Protein AF-A0A432Z1K0-F1 (afdb_monomer_lite)

Sequence (78 aa):
MQKHGIDFHSAQSLWSDPELIEIPAKTEGEALLKRVNVDFPEWMLDSLDEEAARIGVTRQSIIKVWLAERLEQVQRNV

Secondary structure (DSSP, 8-state):
----PPPHHHHHHHTT-TT--------TT------------HHHHHHHHHHHHHHT--HHHHHHHHHHHHHHHHHHT-

Structure (mmCIF, N/CA/C/O backbone):
data_AF-A0A432Z1K0-F1
#
_entry.id   AF-A0A432Z1K0-F1
#
loop_
_atom_site.group_PDB
_atom_site.id
_atom_site.type_symbol
_atom_site.label_atom_id
_atom_site.label_alt_id
_atom_site.label_comp_id
_atom_site.label_asym_id
_atom_site.label_entity_id
_atom_site.label_seq_id
_atom_site.pdbx_PDB_ins_code
_atom_site.Cartn_x
_atom_site.Cartn_y
_atom_site.Cartn_z
_atom_site.occupancy
_atom_site.B_iso_or_equiv
_atom_site.auth_seq_id
_atom_site.auth_comp_id
_atom_site.auth_asym_id
_atom_site.auth_atom_id
_atom_site.pdbx_PDB_model_num
ATOM 1 N N . MET A 1 1 ? -50.386 -16.233 22.302 1.00 42.66 1 MET A N 1
ATOM 2 C CA . MET A 1 1 ? -49.181 -15.434 21.985 1.00 42.66 1 MET A CA 1
ATOM 3 C C . MET A 1 1 ? -49.569 -14.358 20.977 1.00 42.66 1 MET A C 1
ATOM 5 O O . MET A 1 1 ? -49.810 -14.696 19.829 1.00 42.66 1 MET A O 1
ATOM 9 N N . GLN A 1 2 ? -49.701 -13.096 21.396 1.00 44.91 2 GLN A N 1
ATOM 10 C CA . GLN A 1 2 ? -49.842 -11.950 20.484 1.00 44.91 2 GLN A CA 1
ATOM 11 C C . GLN A 1 2 ? -48.452 -11.350 20.270 1.00 44.91 2 GLN A C 1
ATOM 13 O O . GLN A 1 2 ? -47.814 -10.938 21.234 1.00 44.91 2 GLN A O 1
ATOM 18 N N . LYS A 1 3 ? -47.962 -11.322 19.028 1.00 52.62 3 LYS A N 1
ATOM 19 C CA . LYS A 1 3 ? -46.763 -10.550 18.684 1.00 52.62 3 LYS A CA 1
ATOM 20 C C . LYS A 1 3 ? -47.216 -9.116 18.410 1.00 52.62 3 LYS A C 1
ATOM 22 O O . LYS A 1 3 ? -47.818 -8.865 17.374 1.00 52.62 3 LYS A O 1
ATOM 27 N N . HIS A 1 4 ? -46.994 -8.205 19.353 1.00 55.88 4 HIS A N 1
ATOM 28 C CA . HIS A 1 4 ? -47.153 -6.768 19.119 1.00 55.88 4 HIS A CA 1
ATOM 29 C C . HIS A 1 4 ? -45.944 -6.269 18.319 1.00 55.88 4 HIS A C 1
ATOM 31 O O . HIS A 1 4 ? -44.932 -5.879 18.892 1.00 55.88 4 HIS A O 1
ATOM 37 N N . GLY A 1 5 ? -46.021 -6.360 16.993 1.00 66.19 5 GLY A N 1
ATOM 38 C CA . GLY A 1 5 ? -45.159 -5.592 16.097 1.00 66.19 5 GLY A CA 1
ATOM 39 C C . GLY A 1 5 ? -45.912 -4.347 15.645 1.00 66.19 5 GLY A C 1
ATOM 40 O O . GLY A 1 5 ? -47.114 -4.431 15.396 1.00 66.19 5 GLY A O 1
ATOM 41 N N . ILE A 1 6 ? -45.225 -3.209 15.561 1.00 71.25 6 ILE A N 1
ATOM 42 C CA . ILE A 1 6 ? -45.786 -2.007 14.935 1.00 71.25 6 ILE A CA 1
ATOM 43 C C . ILE A 1 6 ? -46.069 -2.309 13.458 1.00 71.25 6 ILE A C 1
ATOM 45 O O . ILE A 1 6 ? -45.253 -2.945 12.787 1.00 71.25 6 ILE A O 1
ATOM 49 N N . ASP A 1 7 ? -47.244 -1.929 12.961 1.00 75.00 7 ASP A N 1
ATOM 50 C CA . ASP A 1 7 ? -47.581 -2.120 11.552 1.00 75.00 7 ASP A CA 1
ATOM 51 C C . ASP A 1 7 ? -46.804 -1.136 10.659 1.00 75.00 7 ASP A C 1
ATOM 53 O O . ASP A 1 7 ? -46.248 -0.138 11.122 1.00 75.00 7 ASP A O 1
ATOM 57 N N . PHE A 1 8 ? -46.753 -1.434 9.360 1.00 67.12 8 PHE A N 1
ATOM 58 C CA . PHE A 1 8 ? -45.953 -0.691 8.385 1.00 67.12 8 PHE A CA 1
ATOM 59 C C . PHE A 1 8 ? -46.311 0.801 8.313 1.00 67.12 8 PHE A C 1
ATOM 61 O O . PHE A 1 8 ? -45.425 1.639 8.153 1.00 67.12 8 PHE A O 1
ATOM 68 N N . HIS A 1 9 ? -47.588 1.150 8.483 1.00 70.31 9 HIS A N 1
ATOM 69 C CA . HIS A 1 9 ? -48.019 2.544 8.455 1.00 70.31 9 HIS A CA 1
ATOM 70 C C . HIS A 1 9 ? -47.650 3.266 9.752 1.00 70.31 9 HIS A C 1
ATOM 72 O O . HIS A 1 9 ? -47.186 4.404 9.706 1.00 70.31 9 HIS A O 1
ATOM 78 N N . SER A 1 10 ? -47.757 2.584 10.895 1.00 67.62 10 SER A N 1
ATOM 79 C CA . SER A 1 10 ? -47.265 3.098 12.179 1.00 67.62 10 SER A CA 1
ATOM 80 C C . SER A 1 10 ? -45.751 3.345 12.166 1.00 67.62 10 SER A C 1
ATOM 82 O O . SER A 1 10 ? -45.289 4.348 12.704 1.00 67.62 10 SER A O 1
ATOM 84 N N . ALA A 1 11 ? -44.976 2.484 11.499 1.00 70.88 11 ALA A N 1
ATOM 85 C CA . ALA A 1 11 ? -43.535 2.670 11.333 1.00 70.88 11 ALA A CA 1
ATOM 86 C C . ALA A 1 11 ? -43.191 3.865 10.424 1.00 70.88 11 ALA A C 1
ATOM 88 O O . ALA A 1 11 ? -42.234 4.585 10.700 1.00 70.88 11 ALA A O 1
ATOM 89 N N . GLN A 1 12 ? -43.978 4.117 9.372 1.00 70.56 12 GLN A N 1
ATOM 90 C CA . GLN A 1 12 ? -43.737 5.230 8.448 1.00 70.56 12 GLN A CA 1
ATOM 91 C C . GLN A 1 12 ? -43.947 6.602 9.114 1.00 70.56 12 GLN A C 1
ATOM 93 O O . GLN A 1 12 ? -43.236 7.555 8.798 1.00 70.56 12 GLN A O 1
ATOM 98 N N . SER A 1 13 ? -44.866 6.694 10.079 1.00 67.06 13 SER A N 1
ATOM 99 C CA . SER A 1 13 ? -45.091 7.913 10.868 1.00 67.06 13 SER A CA 1
ATOM 100 C C . SER A 1 13 ? -43.890 8.299 11.739 1.00 67.06 13 SER A C 1
ATOM 102 O O . SER A 1 13 ? -43.688 9.485 11.987 1.00 67.06 13 SER A O 1
ATOM 104 N N . LEU A 1 14 ? -43.052 7.335 12.147 1.00 68.44 14 LEU A N 1
ATOM 105 C CA . LEU A 1 14 ? -41.832 7.609 12.919 1.00 68.44 14 LEU A CA 1
ATOM 106 C C . LEU A 1 14 ? -40.805 8.409 12.108 1.00 68.44 14 LEU A C 1
ATOM 108 O O . LEU A 1 14 ? -40.075 9.204 12.680 1.00 68.44 14 LEU A O 1
ATOM 112 N N . TRP A 1 15 ? -40.777 8.274 10.777 1.00 67.31 15 TRP A N 1
ATOM 113 C CA . TRP A 1 15 ? -39.869 9.050 9.918 1.00 67.31 15 TRP A CA 1
ATOM 114 C C . TRP A 1 15 ? -40.180 10.549 9.879 1.00 67.31 15 TRP A C 1
ATOM 116 O O . TRP A 1 15 ? -39.361 11.325 9.400 1.00 67.31 15 TRP A O 1
ATOM 126 N N . SER A 1 16 ? -41.364 10.952 10.345 1.00 61.69 16 SER A N 1
ATOM 127 C CA . SER A 1 16 ? -41.771 12.359 10.427 1.00 61.69 16 SER A CA 1
ATOM 128 C C . SER A 1 16 ? -41.630 12.933 11.840 1.00 61.69 16 SER A C 1
ATOM 130 O O . SER A 1 16 ? -41.984 14.092 12.048 1.00 61.69 16 SER A O 1
ATOM 132 N N . ASP A 1 17 ? -41.156 12.136 12.804 1.00 64.81 17 ASP A N 1
ATOM 133 C CA . ASP A 1 17 ? -40.934 12.574 14.179 1.00 64.81 17 ASP A CA 1
ATOM 134 C C . ASP A 1 17 ? -39.625 13.387 14.260 1.00 64.81 17 ASP A C 1
ATOM 136 O O . ASP A 1 17 ? -38.547 12.836 14.022 1.00 64.81 17 ASP A O 1
ATOM 140 N N . PRO A 1 18 ? -39.687 14.695 14.570 1.00 59.12 18 PRO A N 1
ATOM 141 C CA . PRO A 1 18 ? -38.510 15.556 14.638 1.00 59.12 18 PRO A CA 1
ATOM 142 C C . PRO A 1 18 ? -37.580 15.239 15.822 1.00 59.12 18 PRO A C 1
ATOM 144 O O . PRO A 1 18 ? -36.466 15.759 15.849 1.00 59.12 18 PRO A O 1
ATOM 147 N N . GLU A 1 19 ? -37.997 14.397 16.778 1.00 59.84 19 GLU A N 1
ATOM 148 C CA . GLU A 1 19 ? -37.130 13.868 17.843 1.00 59.84 19 GLU A CA 1
ATOM 149 C C . GLU A 1 19 ? -36.522 12.495 17.502 1.00 59.84 19 GLU A C 1
ATOM 151 O O . GLU A 1 19 ? -35.742 11.948 18.290 1.00 59.84 19 GLU A O 1
ATOM 156 N N . LEU A 1 20 ? -36.819 11.933 16.321 1.00 53.09 20 LEU A N 1
ATOM 157 C CA . LEU A 1 20 ? -36.158 10.728 15.834 1.00 53.09 20 LEU A CA 1
ATOM 158 C C . LEU A 1 20 ? -34.709 11.068 15.463 1.00 53.09 20 LEU A C 1
ATOM 160 O O . LEU A 1 20 ? -34.404 11.464 14.340 1.00 53.09 20 LEU A O 1
ATOM 164 N N . ILE A 1 21 ? -33.804 10.912 16.430 1.00 56.28 21 ILE A N 1
ATOM 165 C CA . ILE A 1 21 ? -32.357 10.963 16.213 1.00 56.28 21 ILE A CA 1
ATOM 166 C C . ILE A 1 21 ? -32.048 9.978 15.083 1.00 56.28 21 ILE A C 1
ATOM 168 O O . ILE A 1 21 ? -32.252 8.774 15.257 1.00 56.28 21 ILE A O 1
ATOM 172 N N . GLU A 1 22 ? -31.612 10.495 13.926 1.00 53.19 22 GLU A N 1
ATOM 173 C CA . GLU A 1 22 ? -31.113 9.706 12.798 1.00 53.19 22 GLU A CA 1
ATOM 174 C C . GLU A 1 22 ? -30.287 8.559 13.368 1.00 53.19 22 GLU A C 1
ATOM 176 O O . GLU A 1 22 ? -29.292 8.819 14.040 1.00 53.19 22 GLU A O 1
ATOM 181 N N . ILE A 1 23 ? -30.718 7.305 13.190 1.00 56.38 23 ILE A N 1
ATOM 182 C CA . ILE A 1 23 ? -29.907 6.168 13.625 1.00 56.38 23 ILE A CA 1
ATOM 183 C C . ILE A 1 23 ? -28.615 6.309 12.822 1.00 56.38 23 ILE A C 1
ATOM 185 O O . ILE A 1 23 ? -28.667 6.099 11.605 1.00 56.38 23 ILE A O 1
ATOM 189 N N . PRO A 1 24 ? -27.474 6.693 13.433 1.00 52.25 24 PRO A N 1
ATOM 190 C CA . PRO A 1 24 ? -26.247 6.767 12.675 1.00 52.25 24 PRO A CA 1
ATOM 191 C C . PRO A 1 24 ? -26.029 5.347 12.180 1.00 52.25 24 PRO A C 1
ATOM 193 O O . PRO A 1 24 ? -26.038 4.403 12.978 1.00 52.25 24 PRO A O 1
ATOM 196 N N . ALA A 1 25 ? -25.913 5.169 10.864 1.00 53.66 25 ALA A N 1
ATOM 197 C CA . ALA A 1 25 ? -25.429 3.913 10.328 1.00 53.66 25 ALA A CA 1
ATOM 198 C C . ALA A 1 25 ? -24.102 3.662 11.050 1.00 53.66 25 ALA A C 1
ATOM 200 O O . ALA A 1 25 ? -23.140 4.39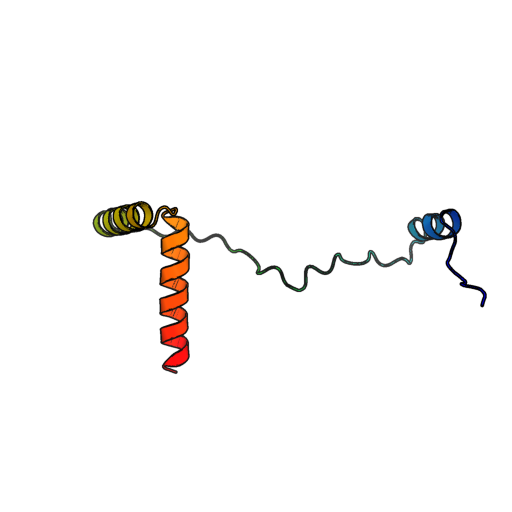8 10.845 1.00 53.66 25 ALA A O 1
ATOM 201 N N . LYS A 1 26 ? -24.093 2.728 12.008 1.00 51.81 26 LYS A N 1
ATOM 202 C CA . LYS A 1 26 ? -22.919 2.427 12.820 1.00 51.81 26 LYS A CA 1
ATOM 203 C C . LYS A 1 26 ? -21.848 1.869 11.890 1.00 51.81 26 LYS A C 1
ATOM 205 O O . LYS A 1 26 ? -21.727 0.661 11.739 1.00 51.81 26 LYS A O 1
ATOM 210 N N . THR A 1 27 ? -21.031 2.732 11.305 1.00 60.06 27 THR A N 1
ATOM 211 C CA . THR A 1 27 ? -19.723 2.377 10.749 1.00 60.06 27 THR A CA 1
ATOM 212 C C . THR A 1 27 ? -18.682 2.372 11.874 1.00 60.06 27 THR A C 1
ATOM 214 O O . THR A 1 27 ? -17.579 2.891 11.734 1.00 60.06 27 THR A O 1
ATOM 217 N N . GLU A 1 28 ? -19.032 1.790 13.027 1.00 54.91 28 GLU A N 1
ATOM 218 C CA . GLU A 1 28 ? -18.090 1.426 14.092 1.00 54.91 28 GLU A CA 1
ATOM 219 C C . GLU A 1 28 ? -17.314 0.186 13.618 1.00 54.91 28 GLU A C 1
ATOM 221 O O . GLU A 1 28 ? -17.612 -0.938 14.012 1.00 54.91 28 GLU A O 1
ATOM 226 N N . GLY A 1 29 ? -16.370 0.357 12.692 1.00 55.88 29 GLY A N 1
ATOM 227 C CA . GLY A 1 29 ? -15.557 -0.769 12.218 1.00 55.88 29 GLY A CA 1
ATOM 228 C C . GLY A 1 29 ? -14.833 -0.563 10.895 1.00 55.88 29 GLY A C 1
ATOM 229 O O . GLY A 1 29 ? -13.907 -1.315 10.597 1.00 55.88 29 GLY A O 1
ATOM 230 N N . GLU A 1 30 ? -15.194 0.452 10.110 1.00 61.72 30 GLU A N 1
ATOM 231 C CA . GLU A 1 30 ? -14.444 0.770 8.897 1.00 61.72 30 GLU A CA 1
ATOM 232 C C . GLU A 1 30 ? -13.212 1.603 9.257 1.00 61.72 30 GLU A C 1
ATOM 234 O O . GLU A 1 30 ? -13.311 2.706 9.797 1.00 61.72 30 GLU A O 1
ATOM 239 N N . ALA A 1 31 ? -12.025 1.058 8.986 1.00 71.25 31 ALA A N 1
ATOM 240 C CA . ALA A 1 31 ? -10.780 1.779 9.198 1.00 71.25 31 ALA A CA 1
ATOM 241 C C . ALA A 1 31 ? -10.766 3.060 8.348 1.00 71.25 31 ALA A C 1
ATOM 243 O O . ALA A 1 31 ? -10.922 3.010 7.126 1.00 71.25 31 ALA A O 1
ATOM 244 N N . LEU A 1 32 ? -10.537 4.209 8.991 1.00 82.75 32 LEU A N 1
ATOM 245 C CA . LEU A 1 32 ? -10.402 5.489 8.299 1.00 82.75 32 LEU A CA 1
ATOM 246 C C . LEU A 1 32 ? -9.208 5.433 7.335 1.00 82.75 32 LEU A C 1
ATOM 248 O O . LEU A 1 32 ? -8.052 5.344 7.753 1.00 82.75 32 LEU A O 1
ATOM 252 N N . LEU A 1 33 ? -9.482 5.501 6.032 1.00 83.31 33 LEU A N 1
ATOM 253 C CA . LEU A 1 33 ? -8.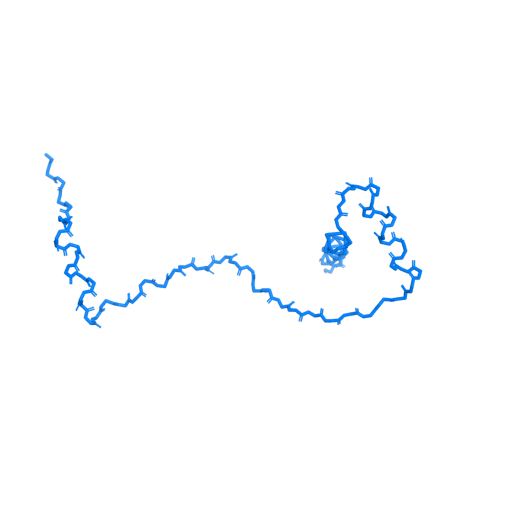445 5.510 5.005 1.00 83.31 33 LEU A CA 1
ATOM 254 C C . LEU A 1 33 ? -7.853 6.915 4.857 1.00 83.31 33 LEU A C 1
ATOM 256 O O . LEU A 1 33 ? -8.564 7.877 4.572 1.00 83.31 33 LEU A O 1
ATOM 260 N N . LYS A 1 34 ? -6.527 7.030 4.976 1.00 90.56 34 LYS A N 1
ATOM 261 C CA . LYS A 1 34 ? -5.788 8.274 4.718 1.00 90.56 34 LYS A CA 1
ATOM 262 C C . LYS A 1 34 ? -4.902 8.120 3.483 1.00 90.56 34 LYS A C 1
ATOM 264 O O . LYS A 1 34 ? -4.084 7.206 3.417 1.00 90.56 34 LYS A O 1
ATOM 269 N N . ARG A 1 35 ? -5.043 9.026 2.507 1.00 91.12 35 ARG A N 1
ATOM 270 C CA . ARG A 1 35 ? -4.158 9.082 1.332 1.00 91.12 35 ARG A CA 1
ATOM 271 C C . ARG A 1 35 ? -2.805 9.675 1.724 1.00 91.12 35 ARG A C 1
ATOM 273 O O . ARG A 1 35 ? -2.752 10.711 2.384 1.00 91.12 35 ARG A O 1
ATOM 280 N N . VAL A 1 36 ? -1.732 9.029 1.285 1.00 92.94 36 VAL A N 1
ATOM 281 C CA . VAL A 1 36 ? -0.344 9.460 1.482 1.00 92.94 36 VAL A CA 1
ATOM 282 C C . VAL A 1 36 ? 0.364 9.370 0.132 1.00 92.94 36 VAL A C 1
ATOM 284 O O . VAL A 1 36 ? 0.142 8.407 -0.601 1.00 92.94 36 VAL A O 1
ATOM 287 N N . ASN A 1 37 ? 1.184 10.369 -0.193 1.00 94.44 37 ASN A N 1
ATOM 288 C CA . ASN A 1 37 ? 2.052 10.357 -1.371 1.00 94.44 37 ASN A CA 1
ATOM 289 C C . ASN A 1 37 ? 3.462 9.949 -0.935 1.00 94.44 37 ASN A C 1
ATOM 291 O O . ASN A 1 37 ? 3.939 10.429 0.094 1.00 94.44 37 ASN A O 1
ATOM 295 N N . VAL A 1 38 ? 4.102 9.064 -1.696 1.00 94.06 38 VAL A N 1
ATOM 296 C CA . VAL A 1 38 ? 5.441 8.541 -1.408 1.00 94.06 38 VAL A CA 1
ATOM 297 C C . VAL A 1 38 ? 6.189 8.402 -2.725 1.00 94.06 38 VAL A C 1
ATOM 299 O O . VAL A 1 38 ? 5.640 7.844 -3.676 1.00 94.06 38 VAL A O 1
ATOM 302 N N . ASP A 1 39 ? 7.428 8.879 -2.754 1.00 96.94 39 ASP A N 1
ATOM 303 C CA . ASP A 1 39 ? 8.340 8.672 -3.873 1.00 96.94 39 ASP A CA 1
ATOM 304 C C . ASP A 1 39 ? 9.192 7.423 -3.630 1.00 96.94 39 ASP A C 1
ATOM 306 O O . ASP A 1 39 ? 9.636 7.161 -2.508 1.00 96.94 39 ASP A O 1
ATOM 310 N N . PHE A 1 40 ? 9.439 6.662 -4.694 1.00 97.12 40 PHE A N 1
ATOM 311 C CA . PHE A 1 40 ? 10.246 5.447 -4.663 1.00 97.12 40 PHE A CA 1
ATOM 312 C C . PHE A 1 40 ? 11.369 5.539 -5.698 1.00 97.12 40 PHE A C 1
ATOM 314 O O . PHE A 1 40 ? 11.120 5.997 -6.816 1.00 97.12 40 PHE A O 1
ATOM 321 N N . PRO A 1 41 ? 12.593 5.089 -5.369 1.00 98.44 41 PRO A N 1
ATOM 322 C CA . PRO A 1 41 ? 13.632 4.888 -6.371 1.00 98.44 41 PRO A CA 1
ATOM 323 C C . PRO A 1 41 ? 13.184 3.890 -7.447 1.00 98.44 41 PRO A C 1
ATOM 325 O O . PRO A 1 41 ? 12.485 2.927 -7.135 1.00 98.44 41 PRO A O 1
ATOM 328 N N . GLU A 1 42 ? 13.650 4.077 -8.683 1.00 98.00 42 GLU A N 1
ATOM 329 C CA . GLU A 1 42 ? 13.294 3.229 -9.834 1.00 98.00 42 GLU A CA 1
ATOM 330 C C . GLU A 1 42 ? 13.559 1.741 -9.566 1.00 98.00 42 GLU A C 1
ATOM 332 O O . GLU A 1 42 ? 12.642 0.931 -9.660 1.00 98.00 42 GLU A O 1
ATOM 337 N N . TRP A 1 43 ? 14.747 1.404 -9.049 1.00 98.38 43 TRP A N 1
ATOM 338 C CA . TRP A 1 43 ? 15.112 0.021 -8.707 1.00 98.38 43 TRP A CA 1
ATOM 339 C C . TRP A 1 43 ? 14.138 -0.652 -7.727 1.00 98.38 43 TRP A C 1
ATOM 341 O O . TRP A 1 43 ? 13.972 -1.874 -7.738 1.00 98.38 43 TRP A O 1
ATOM 351 N N . MET A 1 44 ? 13.500 0.131 -6.852 1.00 97.81 44 MET A N 1
ATOM 352 C CA . MET A 1 44 ? 12.533 -0.391 -5.891 1.00 97.81 44 MET A CA 1
ATOM 353 C C . MET A 1 44 ? 11.185 -0.646 -6.563 1.00 97.81 44 MET A C 1
ATOM 355 O O . MET A 1 44 ? 10.533 -1.634 -6.239 1.00 97.81 44 MET A O 1
ATOM 359 N N . LEU A 1 45 ? 10.772 0.217 -7.496 1.00 97.00 45 LEU A N 1
ATOM 360 C CA . LEU A 1 45 ? 9.554 0.010 -8.278 1.00 97.00 45 LEU A CA 1
ATOM 361 C C . LEU A 1 45 ? 9.663 -1.243 -9.145 1.00 97.00 45 LEU A C 1
ATOM 363 O O . LEU A 1 45 ? 8.741 -2.053 -9.108 1.00 97.00 45 LEU A O 1
ATOM 367 N N . ASP A 1 46 ? 10.799 -1.434 -9.818 1.00 98.31 46 ASP A N 1
ATOM 368 C CA . ASP A 1 46 ? 11.058 -2.622 -10.638 1.00 98.31 46 ASP A CA 1
ATOM 369 C C . ASP A 1 46 ? 10.943 -3.901 -9.799 1.00 98.31 46 ASP A C 1
ATOM 371 O O . ASP A 1 46 ? 10.195 -4.818 -10.135 1.00 98.31 46 ASP A O 1
ATOM 375 N N . SER A 1 47 ? 11.590 -3.916 -8.629 1.00 97.44 47 SER A N 1
ATOM 376 C CA . SER A 1 47 ? 11.530 -5.052 -7.699 1.00 97.44 47 SER A CA 1
ATOM 377 C C . SER A 1 47 ? 10.101 -5.333 -7.207 1.00 97.44 47 SER A C 1
ATOM 379 O O . SER A 1 47 ? 9.696 -6.488 -7.069 1.00 97.44 47 SER A O 1
ATOM 381 N N . LEU A 1 48 ? 9.317 -4.284 -6.928 1.00 97.62 48 LEU A N 1
ATOM 382 C CA . LEU A 1 48 ? 7.920 -4.421 -6.502 1.00 97.62 48 LEU A CA 1
ATOM 383 C C . LEU A 1 48 ? 7.025 -4.939 -7.634 1.00 97.62 48 LEU A C 1
ATOM 385 O O . LEU A 1 48 ? 6.086 -5.688 -7.366 1.00 97.62 48 LEU A O 1
ATOM 389 N N . ASP A 1 49 ? 7.289 -4.534 -8.875 1.00 97.81 49 ASP A N 1
ATOM 390 C CA . ASP A 1 49 ? 6.544 -4.976 -10.053 1.00 97.81 49 ASP A CA 1
ATOM 391 C C . ASP A 1 49 ? 6.795 -6.439 -10.389 1.00 97.81 49 ASP A C 1
ATOM 393 O O . ASP A 1 49 ? 5.836 -7.178 -10.620 1.00 97.81 49 ASP A O 1
ATOM 397 N N . GLU A 1 50 ? 8.056 -6.869 -10.367 1.00 98.00 50 GLU A N 1
ATOM 398 C CA . GLU A 1 50 ? 8.426 -8.269 -10.579 1.00 98.00 50 GLU A CA 1
ATOM 399 C C . GLU A 1 50 ? 7.726 -9.182 -9.569 1.00 98.00 50 GLU A C 1
ATOM 401 O O . GLU A 1 50 ? 7.125 -10.195 -9.936 1.00 98.00 50 GLU A O 1
ATOM 406 N N . GLU A 1 51 ? 7.731 -8.790 -8.296 1.00 98.06 51 GLU A N 1
ATOM 407 C CA . GLU A 1 51 ? 7.110 -9.574 -7.238 1.00 98.06 51 GLU A CA 1
ATOM 408 C C . GLU A 1 51 ? 5.579 -9.581 -7.328 1.00 98.06 51 GLU A C 1
ATOM 410 O O . GLU A 1 51 ? 4.934 -10.626 -7.174 1.00 98.06 51 GLU A O 1
ATOM 415 N N . ALA A 1 52 ? 4.980 -8.423 -7.610 1.00 97.94 52 ALA A N 1
ATOM 416 C CA . ALA A 1 52 ? 3.544 -8.313 -7.807 1.00 97.94 52 ALA A CA 1
ATOM 417 C C . ALA A 1 52 ? 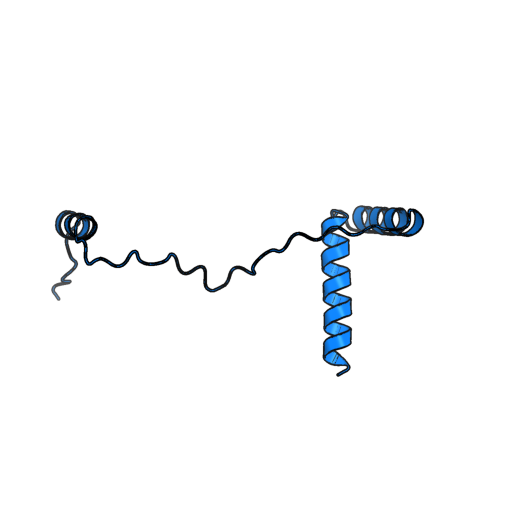3.086 -9.196 -8.981 1.00 97.94 52 ALA A C 1
ATOM 419 O O . ALA A 1 52 ? 2.105 -9.932 -8.849 1.00 97.94 52 ALA A O 1
ATOM 420 N N . ALA A 1 53 ? 3.838 -9.204 -10.087 1.00 97.75 53 ALA A N 1
ATOM 421 C CA . ALA A 1 53 ? 3.584 -10.072 -11.232 1.00 97.75 53 ALA A CA 1
ATOM 422 C C . ALA A 1 53 ? 3.744 -11.558 -10.879 1.00 97.75 53 ALA A C 1
ATOM 424 O O . ALA A 1 53 ? 2.892 -12.367 -11.248 1.00 97.75 53 ALA A O 1
ATOM 425 N N . ARG A 1 54 ? 4.783 -11.918 -10.113 1.00 97.50 54 ARG A N 1
ATOM 426 C CA . ARG A 1 54 ? 5.051 -13.298 -9.681 1.00 97.50 54 ARG A CA 1
ATOM 427 C C . ARG A 1 54 ? 3.894 -13.906 -8.887 1.00 97.50 54 ARG A C 1
ATOM 429 O O . ARG A 1 54 ? 3.621 -15.096 -9.026 1.00 97.50 54 ARG A O 1
ATOM 436 N N . ILE A 1 55 ? 3.226 -13.107 -8.054 1.00 96.25 55 ILE A N 1
ATOM 437 C CA . ILE A 1 55 ? 2.111 -13.557 -7.202 1.00 96.25 55 ILE A CA 1
ATOM 438 C C . ILE A 1 55 ? 0.741 -13.260 -7.851 1.00 96.25 55 ILE A C 1
ATOM 440 O O . ILE A 1 55 ? -0.288 -13.750 -7.389 1.00 96.25 55 ILE A O 1
ATOM 444 N N . GLY A 1 56 ? 0.702 -12.503 -8.952 1.00 97.00 56 GLY A N 1
ATOM 445 C CA . GLY A 1 56 ? -0.536 -12.149 -9.651 1.00 97.00 56 GLY A CA 1
ATOM 446 C C . GLY A 1 56 ? -1.366 -11.086 -8.925 1.00 97.00 56 GLY A C 1
ATOM 447 O O . GLY A 1 56 ? -2.595 -11.134 -8.943 1.00 97.00 56 GLY A O 1
ATOM 448 N N . VAL A 1 57 ? -0.708 -10.133 -8.261 1.00 97.50 57 VAL A N 1
ATOM 449 C CA . VAL A 1 57 ? -1.345 -9.041 -7.508 1.00 97.50 57 VAL A CA 1
ATOM 450 C C . VAL A 1 57 ? -0.909 -7.674 -8.035 1.00 97.50 57 VAL A C 1
ATOM 452 O O . VAL A 1 57 ? -0.025 -7.559 -8.876 1.00 97.50 57 VAL A O 1
ATOM 455 N N . THR A 1 58 ? -1.539 -6.603 -7.547 1.00 97.62 58 THR A N 1
ATOM 456 C CA . THR A 1 58 ? -1.122 -5.235 -7.894 1.00 97.62 58 THR A CA 1
ATOM 457 C C . THR A 1 58 ? 0.071 -4.782 -7.051 1.00 97.62 58 THR A C 1
ATOM 459 O O . THR A 1 58 ? 0.205 -5.186 -5.892 1.00 97.62 58 THR A O 1
ATOM 462 N N . ARG A 1 59 ? 0.868 -3.841 -7.576 1.00 97.00 59 ARG A N 1
ATOM 463 C CA . ARG A 1 59 ? 1.938 -3.165 -6.818 1.00 97.00 59 ARG A CA 1
ATOM 464 C C . ARG A 1 59 ? 1.434 -2.579 -5.493 1.00 97.00 59 ARG A C 1
ATOM 466 O O . ARG A 1 59 ? 2.088 -2.668 -4.461 1.00 97.00 59 ARG A O 1
ATOM 473 N N . GLN A 1 60 ? 0.233 -2.002 -5.489 1.00 96.06 60 GLN A N 1
ATOM 474 C CA . GLN A 1 60 ? -0.344 -1.427 -4.275 1.00 96.06 60 GLN A CA 1
ATOM 475 C C . GLN A 1 60 ? -0.677 -2.497 -3.224 1.00 96.06 60 GLN A C 1
ATOM 477 O O . GLN A 1 60 ? -0.547 -2.237 -2.028 1.00 96.06 60 GLN A O 1
ATOM 482 N N . SER A 1 61 ? -1.091 -3.693 -3.651 1.00 95.44 61 SER A N 1
ATOM 483 C CA . SER A 1 61 ? -1.349 -4.817 -2.749 1.00 95.44 61 SER A CA 1
ATOM 484 C C . SER A 1 61 ? -0.061 -5.307 -2.090 1.00 95.44 61 SER A C 1
ATOM 486 O O . SER A 1 61 ? -0.045 -5.447 -0.869 1.00 95.44 61 SER A O 1
ATOM 488 N N . ILE A 1 62 ? 1.023 -5.498 -2.856 1.00 96.38 62 ILE A N 1
ATOM 489 C CA . ILE A 1 62 ? 2.296 -5.977 -2.291 1.00 96.38 62 ILE A CA 1
ATOM 490 C C . ILE A 1 62 ? 2.907 -4.948 -1.327 1.00 96.38 62 ILE A C 1
ATOM 492 O O . ILE A 1 62 ? 3.309 -5.314 -0.226 1.00 96.38 62 ILE A O 1
ATOM 496 N N . ILE A 1 63 ? 2.843 -3.647 -1.659 1.00 96.38 63 ILE A N 1
ATOM 497 C CA . ILE A 1 63 ? 3.281 -2.562 -0.761 1.00 96.38 63 ILE A CA 1
ATOM 498 C C . ILE A 1 63 ? 2.527 -2.619 0.573 1.00 96.38 63 ILE A C 1
ATOM 500 O O . ILE A 1 63 ? 3.137 -2.511 1.636 1.00 96.38 63 ILE A O 1
ATOM 504 N N . LYS A 1 64 ? 1.198 -2.789 0.534 1.00 94.06 64 LYS A N 1
ATOM 505 C CA . LYS A 1 64 ? 0.374 -2.856 1.749 1.00 94.06 64 LYS A CA 1
ATOM 506 C C . LYS A 1 64 ? 0.733 -4.058 2.618 1.00 94.06 64 LY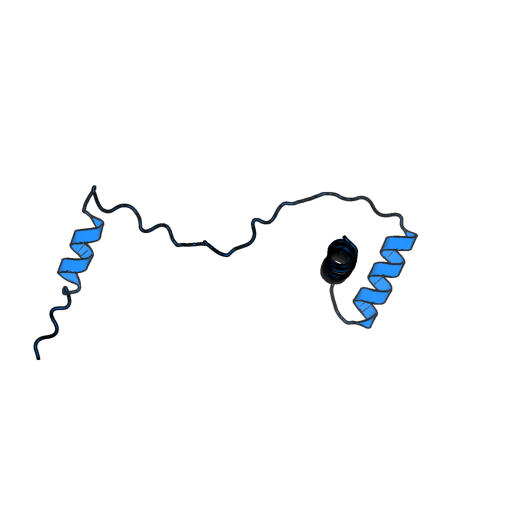S A C 1
ATOM 508 O O . LYS A 1 64 ? 0.882 -3.890 3.825 1.00 94.06 64 LYS A O 1
ATOM 513 N N . VAL A 1 65 ? 0.864 -5.240 2.014 1.00 95.50 65 VAL A N 1
ATOM 514 C CA . VAL A 1 65 ? 1.160 -6.485 2.738 1.00 95.50 65 VAL A CA 1
ATOM 515 C C . VAL A 1 65 ? 2.530 -6.404 3.401 1.00 95.50 65 VAL A C 1
ATOM 517 O O . VAL A 1 65 ? 2.625 -6.561 4.613 1.00 95.50 65 VAL A O 1
ATOM 520 N N . TRP A 1 66 ? 3.574 -6.055 2.650 1.00 95.94 66 TRP A N 1
ATOM 521 C CA . TRP A 1 66 ? 4.933 -5.985 3.189 1.00 95.94 66 TRP A CA 1
ATOM 522 C C . TRP A 1 66 ? 5.092 -4.925 4.278 1.00 95.94 66 TRP A C 1
ATOM 524 O O . TRP A 1 66 ? 5.780 -5.156 5.274 1.00 95.94 66 TRP A O 1
ATOM 534 N N . LEU A 1 67 ? 4.439 -3.767 4.129 1.00 96.00 67 LEU A N 1
ATOM 535 C CA . LEU A 1 67 ? 4.452 -2.741 5.168 1.00 96.00 67 LEU A CA 1
ATOM 536 C C . LEU A 1 67 ? 3.749 -3.228 6.442 1.00 96.00 67 LEU A C 1
ATOM 538 O O . LEU A 1 67 ? 4.281 -3.025 7.532 1.00 96.00 67 LEU A O 1
ATOM 542 N N . ALA A 1 68 ? 2.593 -3.888 6.317 1.00 94.50 68 ALA A N 1
ATOM 543 C CA . ALA A 1 68 ? 1.877 -4.456 7.457 1.00 94.50 68 ALA A CA 1
ATOM 544 C C . ALA A 1 68 ? 2.721 -5.521 8.174 1.00 94.50 68 ALA A C 1
ATOM 546 O O . ALA A 1 68 ? 2.941 -5.413 9.378 1.00 94.50 68 ALA A O 1
ATOM 547 N N . GLU A 1 69 ? 3.288 -6.476 7.433 1.00 95.38 69 GLU A N 1
ATOM 548 C CA . GLU A 1 69 ? 4.163 -7.521 7.977 1.00 95.38 69 GLU A CA 1
ATOM 549 C C . GLU A 1 69 ? 5.369 -6.930 8.713 1.00 95.38 69 GLU A C 1
ATOM 551 O O . GLU A 1 69 ? 5.711 -7.357 9.822 1.00 95.38 69 GLU A O 1
ATOM 556 N N . ARG A 1 70 ? 6.013 -5.914 8.123 1.00 95.25 70 ARG A N 1
ATOM 557 C CA . ARG A 1 70 ? 7.161 -5.253 8.744 1.00 95.25 70 ARG A CA 1
ATOM 558 C C . ARG A 1 70 ? 6.764 -4.511 10.018 1.00 95.25 70 ARG A C 1
ATOM 560 O O . ARG A 1 70 ? 7.509 -4.588 10.996 1.00 95.25 70 ARG A O 1
ATOM 567 N N . LEU A 1 71 ? 5.627 -3.813 10.023 1.00 95.75 71 LEU A N 1
ATOM 568 C CA . LEU A 1 71 ? 5.113 -3.100 11.198 1.00 95.75 71 LEU A CA 1
ATOM 569 C C . LEU A 1 71 ? 4.723 -4.065 12.324 1.00 95.75 71 LEU A C 1
ATOM 571 O O . LEU A 1 71 ? 5.083 -3.821 13.473 1.00 95.75 71 LEU A O 1
ATOM 575 N N . GLU A 1 72 ? 4.081 -5.189 12.008 1.00 94.38 72 GLU A N 1
ATOM 576 C CA . GLU A 1 72 ? 3.790 -6.238 12.988 1.00 94.38 72 GLU A CA 1
ATOM 577 C C . GLU A 1 72 ? 5.066 -6.809 13.613 1.00 94.38 72 GLU A C 1
ATOM 579 O O . GLU A 1 72 ? 5.128 -7.022 14.822 1.00 94.38 72 GLU A O 1
ATOM 584 N N . GLN A 1 73 ? 6.109 -7.048 12.809 1.00 94.44 73 GLN A N 1
ATOM 585 C CA . GLN A 1 73 ? 7.404 -7.492 13.330 1.00 94.44 73 GLN A CA 1
ATOM 586 C C . GLN A 1 73 ? 8.026 -6.457 14.271 1.00 94.44 73 GLN A C 1
ATOM 588 O O . GLN A 1 73 ? 8.586 -6.838 15.293 1.00 94.44 73 GLN A O 1
ATOM 593 N N . VAL A 1 74 ? 7.930 -5.161 13.951 1.00 94.75 74 VAL A N 1
ATOM 594 C CA . VAL A 1 74 ? 8.400 -4.094 14.850 1.00 94.75 74 VA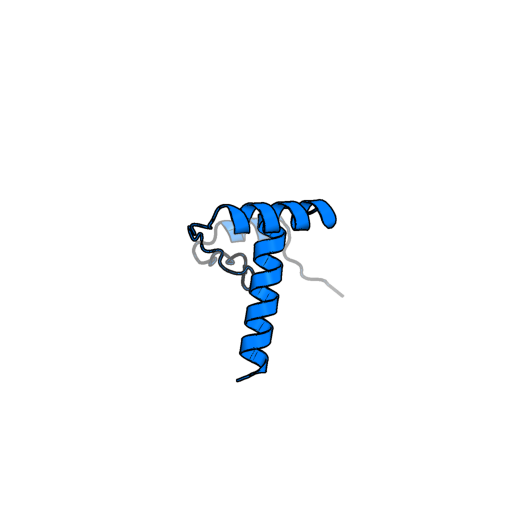L A CA 1
ATOM 595 C C . VAL A 1 74 ? 7.614 -4.119 16.158 1.00 94.75 74 VAL A C 1
ATOM 597 O O . VAL A 1 74 ? 8.229 -4.101 17.216 1.00 94.75 74 VAL A O 1
ATOM 600 N N . GLN A 1 75 ? 6.286 -4.220 16.098 1.00 90.00 75 GLN A N 1
ATOM 601 C CA . GLN A 1 75 ? 5.434 -4.227 17.287 1.00 90.00 75 GLN A CA 1
ATOM 602 C C . GLN A 1 75 ? 5.651 -5.459 18.175 1.00 90.00 75 GLN A C 1
ATOM 604 O O . GLN A 1 75 ? 5.530 -5.355 19.387 1.00 90.00 75 GLN A O 1
ATOM 609 N N . ARG A 1 76 ? 6.000 -6.613 17.592 1.00 83.00 76 ARG A N 1
ATOM 610 C CA . ARG A 1 76 ? 6.352 -7.830 18.346 1.00 83.00 76 ARG A CA 1
ATOM 611 C C . ARG A 1 76 ? 7.706 -7.749 19.063 1.00 83.00 76 ARG A C 1
ATOM 613 O O . ARG A 1 76 ? 7.942 -8.547 19.962 1.00 83.00 76 ARG A O 1
ATOM 620 N N . ASN A 1 77 ? 8.590 -6.839 18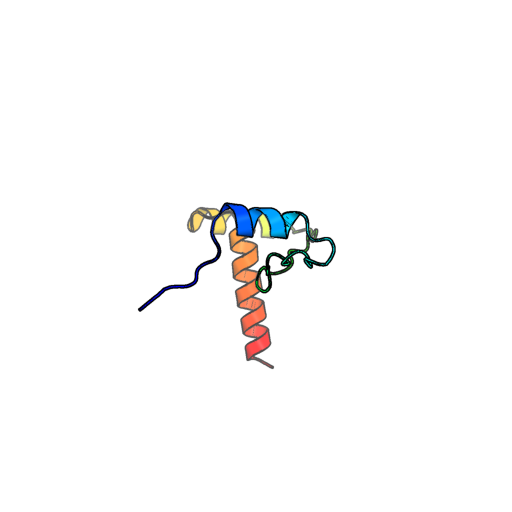.654 1.00 71.50 77 ASN A N 1
ATOM 621 C CA . ASN A 1 77 ? 9.953 -6.707 19.183 1.00 71.50 77 ASN A CA 1
ATOM 622 C C . ASN A 1 77 ? 10.099 -5.588 20.235 1.00 71.50 77 ASN A C 1
ATOM 624 O O . ASN A 1 77 ? 11.226 -5.274 20.625 1.00 71.50 77 ASN A O 1
ATOM 628 N N . VAL A 1 78 ? 8.990 -4.974 20.654 1.00 59.44 78 VAL A N 1
ATOM 629 C CA . VAL A 1 78 ? 8.902 -3.932 21.692 1.00 59.44 78 VAL A CA 1
ATOM 630 C C . VAL A 1 78 ? 8.114 -4.487 22.869 1.00 59.44 78 VAL A C 1
ATOM 632 O O . VAL A 1 78 ? 8.549 -4.246 24.015 1.00 59.44 78 VAL A O 1
#

pLDDT: mean 80.73, std 17.9, range [42.66, 98.44]

Foldseek 3Di:
DDDPDQDPVSVVVLVVDPPPDPPPPPPVDDPDDDDDDDDDDPVVQVVLVVVCVVVVHDSVVSVVVVVVVVVVVVVVVD

InterPro domains:
  IPR010985 Ribbon-helix-helix [SSF47598] (34-72)

Organism: NCBI:txid263724

Radius of gyration: 24.96 Å; chains: 1; bounding box: 65×31×33 Å